Protein AF-A0A256A647-F1 (afdb_monomer_lite)

Secondary structure (DSSP, 8-state):
-GGGS-HHHHHHHHHHHHHHHHHHHHHHHHTTGGG-HHHHHHHHHHHHHHHHHHHHHSS---HHHHHHHHHHHHHHHHHHHHHGGGGHHHHGGGGHHHHHHHHHHHHHHHHHT-

pLDDT: mean 82.97, std 10.57, range [45.19, 94.94]

Radius of gyration: 15.03 Å; chains: 1; bounding box: 39×26×42 Å

Foldseek 3Di:
DLVPDDLVVLLVVLVVLVVVLVVLVVVCVVVVVLLVPVSLLVSLVS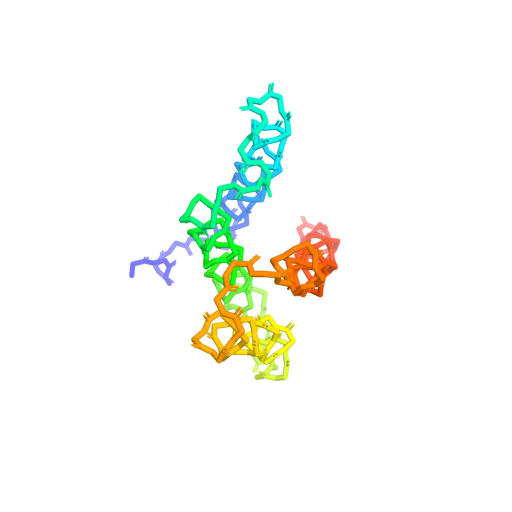LLVSQVSLCVSLVVPPVVLSCLSVVLSVVLVVCCVPVNSPCNVPSSCSSVSSVVSSVVSNVVSVVVVD

Structure (mmCIF, N/CA/C/O backbone):
data_AF-A0A256A647-F1
#
_entry.id   AF-A0A256A647-F1
#
loop_
_atom_site.group_PDB
_atom_site.id
_atom_site.type_symbol
_atom_site.label_atom_id
_atom_site.label_alt_id
_atom_site.label_comp_id
_atom_site.label_asym_id
_atom_site.label_entity_id
_atom_site.label_seq_id
_atom_site.pdbx_PDB_ins_code
_atom_site.Cartn_x
_atom_site.Cartn_y
_atom_site.Cartn_z
_atom_site.occupancy
_atom_site.B_iso_or_equiv
_atom_site.auth_seq_id
_atom_site.auth_comp_id
_atom_site.auth_asym_id
_atom_site.auth_atom_id
_atom_site.pdbx_PDB_model_num
ATOM 1 N N . MET A 1 1 ? 1.764 6.149 20.015 1.00 51.06 1 MET A N 1
ATOM 2 C CA . MET A 1 1 ? 0.888 7.340 19.921 1.00 51.06 1 MET A CA 1
ATOM 3 C C . MET A 1 1 ? -0.559 6.991 19.565 1.00 51.06 1 MET A C 1
ATOM 5 O O . MET A 1 1 ? -1.441 7.422 20.288 1.00 51.06 1 MET A O 1
ATOM 9 N N . ILE A 1 2 ? -0.830 6.158 18.546 1.00 54.78 2 ILE A N 1
ATOM 10 C CA . ILE A 1 2 ? -2.212 5.787 18.156 1.00 54.78 2 ILE A CA 1
ATOM 11 C C . ILE A 1 2 ? -2.975 5.030 19.260 1.00 54.78 2 ILE A C 1
ATOM 13 O O . ILE A 1 2 ? -4.171 5.246 19.423 1.00 54.78 2 ILE A O 1
ATOM 17 N N . ASN A 1 3 ? -2.306 4.208 20.078 1.00 56.16 3 ASN A N 1
ATOM 18 C CA . ASN A 1 3 ? -2.970 3.438 21.144 1.00 56.16 3 ASN A CA 1
ATOM 19 C C . ASN A 1 3 ? -3.660 4.286 22.224 1.00 56.16 3 ASN A C 1
ATOM 21 O O . ASN A 1 3 ? -4.580 3.778 22.856 1.00 56.16 3 ASN A O 1
ATOM 25 N N . LEU A 1 4 ? -3.269 5.555 22.390 1.00 58.84 4 LEU A N 1
ATOM 26 C CA . LEU A 1 4 ? -3.870 6.491 23.350 1.00 58.84 4 LEU A CA 1
ATOM 27 C C . LEU A 1 4 ? -5.137 7.181 22.810 1.00 58.84 4 LEU A C 1
ATOM 29 O O . LEU A 1 4 ? -5.838 7.848 23.563 1.00 58.84 4 LEU A O 1
ATOM 33 N N . LEU A 1 5 ? -5.435 7.041 21.513 1.00 68.88 5 LEU A N 1
ATOM 34 C CA . LEU A 1 5 ? -6.616 7.638 20.889 1.00 68.88 5 LEU A CA 1
ATOM 35 C C . LEU A 1 5 ? -7.864 6.779 21.130 1.00 68.88 5 LEU A C 1
ATOM 37 O O . LEU A 1 5 ? -7.804 5.547 21.117 1.00 68.88 5 LEU A O 1
ATOM 41 N N . ASN A 1 6 ? -9.016 7.438 21.268 1.00 78.94 6 ASN A N 1
ATOM 42 C CA . ASN A 1 6 ? -10.319 6.776 21.303 1.00 78.94 6 ASN A CA 1
ATOM 43 C C . ASN A 1 6 ? -10.561 5.988 19.995 1.00 78.94 6 ASN A C 1
ATOM 45 O O . ASN A 1 6 ? -10.147 6.413 18.913 1.00 78.94 6 ASN A O 1
ATOM 49 N N . ASN A 1 7 ? -11.264 4.856 20.078 1.00 74.19 7 ASN A N 1
ATOM 50 C CA . ASN A 1 7 ? -11.560 3.977 18.945 1.00 74.19 7 ASN A CA 1
ATOM 51 C C . ASN A 1 7 ? -12.283 4.703 17.799 1.00 74.19 7 ASN A C 1
ATOM 53 O O . ASN A 1 7 ? -11.948 4.477 16.638 1.00 74.19 7 ASN A O 1
ATOM 57 N N . LYS A 1 8 ? -13.186 5.650 18.099 1.00 79.50 8 LYS A N 1
ATOM 58 C CA . LYS A 1 8 ? -13.841 6.482 17.068 1.00 79.50 8 LYS A CA 1
ATOM 59 C C . LYS A 1 8 ? -12.830 7.299 16.253 1.00 79.50 8 LYS A C 1
ATOM 61 O O . LYS A 1 8 ? -12.896 7.324 15.028 1.00 79.50 8 LYS A O 1
ATOM 66 N N . THR A 1 9 ? -11.859 7.920 16.918 1.00 81.75 9 THR A N 1
ATOM 67 C CA . THR A 1 9 ? -10.813 8.718 16.262 1.00 81.75 9 THR A CA 1
ATOM 68 C C . THR A 1 9 ? -9.891 7.843 15.414 1.00 81.75 9 THR A C 1
ATOM 70 O O . THR A 1 9 ? -9.560 8.219 14.293 1.00 81.75 9 THR A O 1
ATOM 73 N N . LYS A 1 10 ? -9.528 6.647 15.901 1.00 81.12 10 LYS A N 1
ATOM 74 C CA . LYS A 1 10 ? -8.733 5.666 15.137 1.00 81.12 10 LYS A CA 1
ATOM 75 C C . LYS A 1 10 ? -9.422 5.262 13.829 1.00 81.12 10 LYS A C 1
ATOM 77 O O . LYS A 1 10 ? -8.777 5.222 12.786 1.00 81.12 10 LYS A O 1
ATOM 82 N N . VAL A 1 11 ? -10.732 5.014 13.878 1.00 80.44 11 VAL A N 1
ATOM 83 C CA . VAL A 1 11 ? -11.547 4.679 12.700 1.00 80.44 11 VAL A CA 1
ATOM 84 C C . VAL A 1 11 ? -11.585 5.827 11.689 1.00 80.44 11 VAL A C 1
ATOM 86 O O . VAL A 1 11 ? -11.383 5.593 10.500 1.00 80.44 11 VAL A O 1
ATOM 89 N N . ILE A 1 12 ? -11.782 7.067 12.147 1.00 84.06 12 ILE A N 1
ATOM 90 C CA . ILE A 1 12 ? -11.778 8.249 11.268 1.00 84.06 12 ILE A CA 1
ATOM 91 C C . ILE A 1 12 ? -10.421 8.404 10.573 1.00 84.06 12 ILE A C 1
ATOM 93 O O . ILE A 1 12 ? -10.373 8.595 9.361 1.00 84.06 12 ILE A O 1
ATOM 97 N N . ILE A 1 13 ? -9.319 8.261 11.316 1.00 84.56 13 ILE A N 1
ATOM 98 C CA . ILE A 1 13 ? -7.963 8.328 10.752 1.00 84.56 13 ILE A CA 1
ATOM 99 C C . ILE A 1 13 ? -7.771 7.258 9.671 1.00 84.56 13 ILE A C 1
ATOM 101 O O . ILE A 1 13 ? -7.245 7.564 8.605 1.00 84.56 13 ILE A O 1
ATOM 105 N N . LEU A 1 14 ? -8.227 6.023 9.902 1.00 83.94 14 LEU A N 1
ATOM 106 C CA . LEU A 1 14 ? -8.141 4.963 8.894 1.00 83.94 14 LEU A CA 1
ATOM 107 C C . LEU A 1 14 ? -8.948 5.273 7.637 1.00 83.94 14 LEU A C 1
ATOM 109 O O . LEU A 1 14 ? -8.446 5.067 6.538 1.00 83.94 14 LEU A O 1
ATOM 113 N N . LEU A 1 15 ? -10.173 5.784 7.776 1.00 84.19 15 LEU A N 1
ATOM 114 C CA . LEU A 1 15 ? -10.986 6.175 6.623 1.00 84.19 15 LEU A CA 1
ATOM 115 C C . LEU A 1 15 ? -10.304 7.275 5.805 1.00 84.19 15 LEU A C 1
ATOM 117 O O . LEU A 1 15 ? -10.276 7.183 4.580 1.00 84.19 15 LEU A O 1
ATOM 121 N N . ILE A 1 16 ? -9.698 8.265 6.471 1.00 87.75 16 ILE A N 1
ATOM 122 C CA . ILE A 1 16 ? -8.903 9.308 5.810 1.00 87.75 16 ILE A CA 1
ATOM 123 C C . ILE A 1 16 ? -7.705 8.690 5.079 1.00 87.75 16 ILE A C 1
ATOM 125 O O . ILE A 1 16 ? -7.467 9.018 3.922 1.00 87.75 16 ILE A O 1
ATOM 129 N N . LEU A 1 17 ? -6.975 7.766 5.712 1.00 88.25 17 LEU A N 1
ATOM 130 C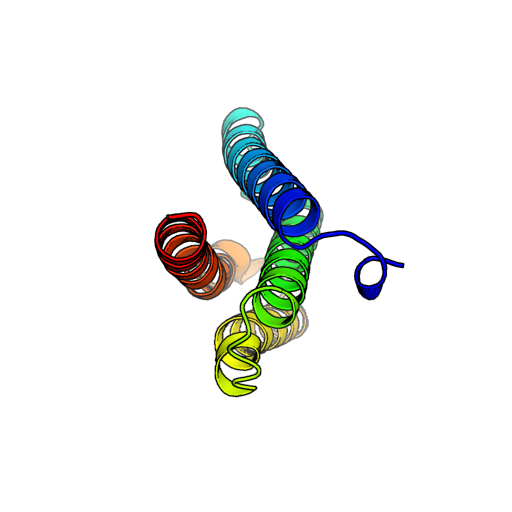 CA . LEU A 1 17 ? -5.839 7.085 5.083 1.00 88.25 17 LEU A CA 1
ATOM 131 C C . LEU A 1 17 ? -6.256 6.275 3.848 1.00 88.25 17 LEU A C 1
ATOM 133 O O . LEU A 1 17 ? -5.575 6.340 2.828 1.00 88.25 17 LEU A O 1
ATOM 137 N N . TYR A 1 18 ? -7.379 5.555 3.904 1.00 87.12 18 TYR A N 1
ATOM 138 C CA . TYR A 1 18 ? -7.907 4.832 2.745 1.00 87.12 18 TYR A CA 1
ATOM 139 C C . TYR A 1 18 ? -8.353 5.775 1.622 1.00 87.12 18 TYR A C 1
ATOM 141 O O . TYR A 1 18 ? -8.063 5.504 0.458 1.00 87.12 18 TYR A O 1
ATOM 149 N N . LEU A 1 19 ? -8.995 6.901 1.955 1.00 86.69 19 LEU A N 1
ATOM 150 C CA . LEU A 1 19 ? -9.347 7.954 0.994 1.00 86.69 19 LEU A CA 1
ATOM 151 C C . LEU A 1 19 ? -8.107 8.536 0.309 1.00 86.69 19 LEU A C 1
ATOM 153 O O . LEU A 1 19 ? -8.079 8.646 -0.914 1.00 86.69 19 LEU A O 1
ATOM 157 N N . LEU A 1 20 ? -7.066 8.858 1.079 1.00 87.81 20 LEU A N 1
ATOM 158 C CA . LEU A 1 20 ? -5.790 9.327 0.539 1.00 87.81 20 LEU A CA 1
ATOM 159 C C . LEU A 1 20 ? -5.124 8.264 -0.341 1.00 87.81 20 LEU A C 1
ATOM 161 O O . LEU A 1 20 ? -4.592 8.597 -1.396 1.00 87.81 20 LEU A O 1
ATOM 165 N N . GLY A 1 21 ? -5.196 6.989 0.049 1.00 84.62 21 GLY A N 1
ATOM 166 C CA . GLY A 1 21 ? -4.727 5.872 -0.769 1.00 84.62 21 GLY A CA 1
ATOM 167 C C . GLY A 1 21 ? -5.453 5.795 -2.114 1.00 84.62 21 GLY A C 1
ATOM 168 O O . GLY A 1 21 ? -4.801 5.706 -3.151 1.00 84.62 21 GLY A O 1
ATOM 169 N N . ALA A 1 22 ? -6.785 5.898 -2.113 1.00 84.56 22 ALA A N 1
ATOM 170 C CA . ALA A 1 22 ? -7.596 5.900 -3.330 1.00 84.56 22 ALA A CA 1
ATOM 171 C C . ALA A 1 22 ? -7.294 7.109 -4.233 1.00 84.56 22 ALA A C 1
ATOM 173 O O . ALA A 1 22 ? -7.125 6.943 -5.439 1.00 84.56 22 ALA A O 1
ATOM 174 N N . LEU A 1 23 ? -7.152 8.308 -3.654 1.00 85.69 23 LEU A N 1
ATOM 175 C CA . LEU A 1 23 ? -6.709 9.498 -4.388 1.00 85.69 23 LEU A CA 1
ATOM 176 C C . LEU A 1 23 ? -5.316 9.299 -4.994 1.00 85.69 23 LEU A C 1
ATOM 178 O O . LEU A 1 23 ? -5.096 9.664 -6.145 1.00 85.69 23 LEU A O 1
ATOM 182 N N . GLY A 1 24 ? -4.397 8.674 -4.254 1.00 84.50 24 GLY A N 1
ATOM 183 C CA . GLY A 1 24 ? -3.066 8.322 -4.740 1.00 84.50 24 GLY A CA 1
ATOM 184 C C . GLY A 1 24 ? -3.108 7.439 -5.989 1.00 84.50 24 GLY A C 1
ATOM 185 O O . GLY A 1 24 ? -2.401 7.730 -6.949 1.00 84.50 24 GLY A O 1
ATOM 186 N N . ILE A 1 25 ? -3.982 6.424 -6.018 1.00 83.38 25 ILE A N 1
ATOM 187 C CA . ILE A 1 25 ? -4.194 5.582 -7.209 1.00 83.38 25 ILE A CA 1
ATOM 188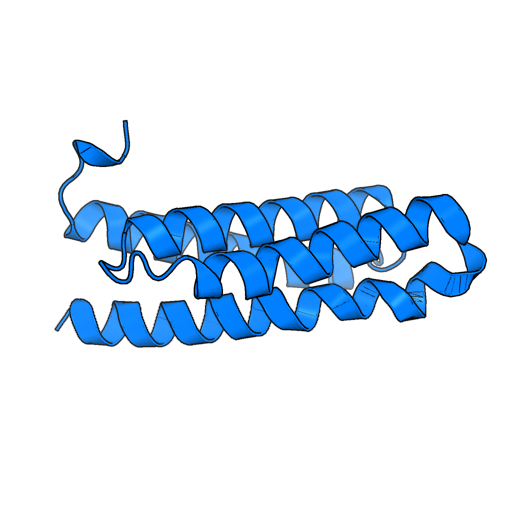 C C . ILE A 1 25 ? -4.638 6.443 -8.388 1.00 83.38 25 ILE A C 1
ATOM 190 O O . ILE A 1 25 ? -4.020 6.390 -9.448 1.00 83.38 25 ILE A O 1
ATOM 194 N N . SER A 1 26 ? -5.676 7.261 -8.203 1.00 81.56 26 SER A N 1
ATOM 195 C CA . SER A 1 26 ? -6.201 8.117 -9.270 1.00 81.56 26 SER A CA 1
ATOM 196 C C . SER A 1 26 ? -5.132 9.058 -9.827 1.00 81.56 26 SER A C 1
ATOM 198 O O . SER A 1 26 ? -5.010 9.187 -11.039 1.00 81.56 26 SER A O 1
ATOM 200 N N . LEU A 1 27 ? -4.314 9.671 -8.964 1.00 85.75 27 LEU A N 1
ATOM 201 C CA . LEU A 1 27 ? -3.224 10.555 -9.385 1.00 85.75 27 LEU A CA 1
ATOM 202 C C . LEU A 1 27 ? -2.142 9.803 -10.173 1.00 85.75 27 LEU A C 1
ATOM 204 O O . LEU A 1 27 ? -1.661 10.324 -11.175 1.00 85.75 27 LEU A O 1
ATOM 208 N N . ILE A 1 28 ? -1.785 8.579 -9.767 1.00 86.12 28 ILE A N 1
ATOM 209 C CA . ILE A 1 28 ? -0.805 7.756 -10.495 1.00 86.12 28 ILE A CA 1
ATOM 210 C C . ILE A 1 28 ? -1.253 7.519 -11.941 1.00 86.12 28 ILE A C 1
ATOM 212 O O . ILE A 1 28 ? -0.424 7.610 -12.844 1.00 86.12 28 ILE A O 1
ATOM 216 N N . TYR A 1 29 ? -2.544 7.256 -12.161 1.00 84.31 29 TYR A N 1
ATOM 217 C CA . TYR A 1 29 ? -3.092 7.064 -13.505 1.00 84.31 29 TYR A CA 1
ATOM 218 C C . TYR A 1 29 ? -3.264 8.380 -14.276 1.00 84.31 29 TYR A C 1
ATOM 220 O O . TYR A 1 29 ? -2.965 8.419 -15.460 1.00 84.31 29 TYR A O 1
ATOM 228 N N . ILE A 1 30 ? -3.703 9.466 -13.628 1.00 87.12 30 ILE A N 1
ATOM 229 C CA . ILE A 1 30 ? -3.906 10.770 -14.294 1.00 87.12 30 ILE A CA 1
ATOM 230 C C . ILE A 1 30 ? -2.589 11.351 -14.830 1.00 87.12 30 ILE A C 1
ATOM 232 O O . ILE A 1 30 ? -2.584 11.990 -15.877 1.00 87.12 30 ILE A O 1
ATOM 236 N N . PHE A 1 31 ? -1.482 11.150 -14.113 1.00 89.06 31 PHE A N 1
ATOM 237 C CA . PHE A 1 31 ? -0.169 11.691 -14.476 1.00 89.06 31 PHE A CA 1
ATOM 238 C C . PHE A 1 31 ? 0.745 10.680 -15.194 1.00 89.06 31 PHE A C 1
ATOM 240 O O . PHE A 1 31 ? 1.946 10.925 -15.289 1.00 89.06 31 PHE A O 1
ATOM 247 N N . ASP A 1 32 ? 0.218 9.539 -15.658 1.00 83.06 32 ASP A N 1
ATOM 248 C CA . ASP A 1 32 ? 0.986 8.465 -16.319 1.00 83.06 32 ASP A CA 1
ATOM 249 C C . ASP A 1 32 ? 2.199 7.950 -15.509 1.00 83.06 32 ASP A C 1
ATOM 251 O O . ASP A 1 32 ? 3.157 7.375 -16.035 1.00 83.06 32 ASP A O 1
ATOM 255 N N . PHE A 1 33 ? 2.157 8.078 -14.180 1.00 84.88 33 PHE A N 1
ATOM 256 C CA . PHE A 1 33 ? 3.198 7.547 -13.295 1.00 84.88 33 PHE A CA 1
ATOM 257 C C . PHE A 1 33 ? 3.074 6.040 -13.058 1.00 84.88 33 PHE A C 1
ATOM 259 O O . PHE A 1 33 ? 3.875 5.465 -12.319 1.00 84.88 33 PHE A O 1
ATOM 266 N N . GLU A 1 34 ? 2.113 5.370 -13.693 1.00 77.62 34 GLU A N 1
ATOM 267 C CA . GLU A 1 34 ? 1.865 3.936 -13.531 1.00 77.62 34 GLU A CA 1
ATOM 268 C C . GLU A 1 34 ? 3.043 3.035 -13.926 1.00 77.62 34 GLU A C 1
ATOM 270 O O . GLU A 1 34 ? 3.101 1.887 -13.486 1.00 77.62 34 GLU A O 1
ATOM 275 N N . ASN A 1 35 ? 3.983 3.551 -14.726 1.00 83.44 35 ASN A N 1
ATOM 276 C CA . ASN A 1 35 ? 5.203 2.854 -15.141 1.00 83.44 35 ASN A CA 1
ATOM 277 C C . ASN A 1 35 ? 6.460 3.372 -14.416 1.00 83.44 35 ASN A C 1
ATOM 279 O O . ASN A 1 35 ? 7.558 2.851 -14.611 1.00 83.44 35 ASN A O 1
ATOM 283 N N . ASN A 1 36 ? 6.311 4.359 -13.525 1.00 88.62 36 ASN A N 1
ATOM 284 C CA . ASN A 1 36 ? 7.398 4.838 -12.685 1.00 88.62 36 ASN A CA 1
ATOM 285 C C . ASN A 1 36 ? 7.584 3.908 -11.477 1.00 88.62 36 ASN A C 1
ATOM 287 O O . ASN A 1 36 ? 6.823 3.932 -10.507 1.00 88.62 36 ASN A O 1
ATOM 291 N N . ILE A 1 37 ? 8.650 3.113 -11.525 1.00 88.12 37 ILE A N 1
ATOM 292 C CA . ILE A 1 37 ? 8.982 2.101 -10.515 1.00 88.12 37 ILE A CA 1
ATOM 293 C C . ILE A 1 37 ? 9.098 2.696 -9.112 1.00 88.12 37 ILE A C 1
ATOM 295 O O . ILE A 1 37 ? 8.649 2.077 -8.148 1.00 88.12 37 ILE A O 1
ATOM 299 N N . ILE A 1 38 ? 9.695 3.881 -8.977 1.00 89.56 38 ILE A N 1
ATOM 300 C CA . ILE A 1 38 ? 9.915 4.513 -7.672 1.00 89.56 38 ILE A CA 1
ATOM 301 C C . ILE A 1 38 ? 8.567 4.902 -7.067 1.00 89.56 38 ILE A C 1
ATOM 303 O O . ILE A 1 38 ? 8.258 4.501 -5.945 1.00 89.56 38 ILE A O 1
ATOM 307 N N . VAL A 1 39 ? 7.743 5.617 -7.838 1.00 89.31 39 VAL A N 1
ATOM 308 C CA . VAL A 1 39 ? 6.407 6.059 -7.411 1.00 89.31 39 VAL A CA 1
ATOM 309 C C . VAL A 1 39 ? 5.544 4.858 -7.030 1.00 89.31 39 VAL A C 1
ATOM 311 O O . VAL A 1 39 ? 4.956 4.838 -5.950 1.00 89.31 39 VAL A O 1
ATOM 314 N N . TYR A 1 40 ? 5.530 3.817 -7.863 1.00 88.81 40 TYR A N 1
ATOM 315 C CA . TYR A 1 40 ? 4.743 2.616 -7.603 1.00 88.81 40 TYR A CA 1
ATOM 316 C C . TYR A 1 40 ? 5.232 1.832 -6.382 1.00 88.81 40 TYR A C 1
ATOM 318 O O . TYR A 1 40 ? 4.423 1.347 -5.595 1.00 88.81 40 TYR A O 1
ATOM 326 N N . SER A 1 41 ? 6.551 1.727 -6.184 1.00 90.75 41 SER A N 1
ATOM 327 C CA . SER A 1 41 ? 7.135 1.049 -5.017 1.00 90.75 41 SER A CA 1
ATOM 328 C C . SER A 1 41 ? 6.771 1.763 -3.718 1.00 90.75 41 SER A C 1
ATOM 330 O O . SER A 1 41 ? 6.395 1.113 -2.742 1.00 90.75 41 SER A O 1
ATOM 332 N N . ILE A 1 42 ? 6.848 3.099 -3.717 1.00 92.00 42 ILE A N 1
ATOM 333 C CA . ILE A 1 42 ? 6.432 3.932 -2.584 1.00 92.00 42 ILE A CA 1
ATOM 334 C C . ILE A 1 42 ? 4.938 3.742 -2.329 1.00 92.00 42 ILE A C 1
ATOM 336 O O . ILE A 1 42 ? 4.534 3.511 -1.190 1.00 92.00 42 ILE A O 1
ATOM 340 N N . PHE A 1 43 ? 4.121 3.774 -3.382 1.00 90.94 43 PHE A N 1
ATOM 341 C CA . PHE A 1 43 ? 2.683 3.571 -3.269 1.00 90.94 43 PHE A CA 1
ATOM 342 C C . PHE A 1 43 ? 2.340 2.192 -2.682 1.00 90.94 43 PHE A C 1
ATOM 344 O O . PHE A 1 43 ? 1.586 2.106 -1.714 1.00 90.94 43 PHE A O 1
ATOM 351 N N . PHE A 1 44 ? 2.957 1.119 -3.183 1.00 92.69 44 PHE A N 1
ATOM 352 C CA . PHE A 1 44 ? 2.797 -0.230 -2.638 1.00 92.69 44 PHE A CA 1
ATOM 353 C C . PHE A 1 44 ? 3.165 -0.260 -1.148 1.00 92.69 44 PHE A C 1
ATOM 355 O O . PHE A 1 44 ? 2.366 -0.710 -0.324 1.00 92.69 44 PHE A O 1
ATOM 362 N N . ALA A 1 45 ? 4.321 0.291 -0.770 1.00 93.12 45 ALA A N 1
ATOM 363 C CA . ALA A 1 45 ? 4.740 0.354 0.627 1.00 93.12 45 ALA A CA 1
ATOM 364 C C . ALA A 1 45 ? 3.717 1.089 1.515 1.00 93.12 45 ALA A C 1
ATOM 366 O O . ALA A 1 45 ? 3.381 0.595 2.593 1.00 93.12 45 ALA A O 1
ATOM 367 N N . ILE A 1 46 ? 3.167 2.218 1.050 1.00 92.62 46 ILE A N 1
ATOM 368 C CA . ILE A 1 46 ? 2.118 2.968 1.759 1.00 92.62 46 ILE A CA 1
ATOM 369 C C . ILE A 1 46 ? 0.884 2.091 1.992 1.00 92.62 46 ILE A C 1
ATOM 371 O O . ILE A 1 46 ? 0.400 2.020 3.123 1.00 92.62 46 ILE A O 1
ATOM 375 N N . VAL A 1 47 ? 0.402 1.374 0.970 1.00 92.31 47 VAL A N 1
ATOM 376 C CA . VAL A 1 47 ? -0.756 0.472 1.109 1.00 92.31 47 VAL A CA 1
ATOM 377 C C . VAL A 1 47 ? -0.483 -0.612 2.160 1.00 92.31 47 VAL A C 1
ATOM 379 O O . VAL A 1 47 ? -1.336 -0.872 3.012 1.00 92.31 47 VAL A O 1
ATOM 382 N N . VAL A 1 48 ? 0.718 -1.206 2.171 1.00 92.94 48 VAL A N 1
ATOM 383 C CA . VAL A 1 48 ? 1.091 -2.202 3.193 1.00 92.94 48 VAL A CA 1
ATOM 384 C C . VAL A 1 48 ? 1.080 -1.611 4.600 1.00 92.94 48 VAL A C 1
ATOM 386 O O . VAL A 1 48 ? 0.569 -2.239 5.530 1.00 92.94 48 VAL A O 1
ATOM 389 N N . VAL A 1 49 ? 1.607 -0.397 4.769 1.00 91.31 49 VAL A N 1
ATOM 390 C CA . VAL A 1 49 ? 1.613 0.298 6.062 1.00 91.31 49 VAL A CA 1
ATOM 391 C C . VAL A 1 49 ? 0.189 0.596 6.534 1.00 91.31 49 VAL A C 1
ATOM 393 O O . VAL A 1 49 ? -0.127 0.318 7.691 1.00 91.31 49 VAL A O 1
ATOM 396 N N . ILE A 1 50 ? -0.693 1.084 5.654 1.00 90.06 50 ILE A N 1
ATOM 397 C CA . ILE A 1 50 ? -2.104 1.342 5.985 1.00 90.06 50 ILE A CA 1
ATOM 398 C C . ILE A 1 50 ? -2.796 0.050 6.432 1.00 90.06 50 ILE A C 1
ATOM 400 O O . ILE A 1 50 ? -3.450 0.035 7.474 1.00 90.06 50 ILE A O 1
ATOM 404 N N . ASN A 1 51 ? -2.607 -1.055 5.706 1.00 89.50 51 ASN A N 1
ATOM 405 C CA . ASN A 1 51 ? -3.198 -2.347 6.063 1.00 89.50 51 ASN A CA 1
ATOM 406 C C . ASN A 1 51 ? -2.695 -2.886 7.405 1.00 89.50 51 ASN A C 1
ATOM 408 O O . ASN A 1 51 ? -3.472 -3.471 8.168 1.00 89.50 51 ASN A O 1
ATOM 412 N N . LYS A 1 52 ? -1.409 -2.676 7.715 1.00 88.50 52 LYS A N 1
ATOM 413 C CA . LYS A 1 52 ? -0.834 -3.020 9.018 1.00 88.50 52 LYS A CA 1
ATOM 414 C C . LYS A 1 52 ? -1.488 -2.205 10.135 1.00 88.50 52 LYS A C 1
ATOM 416 O O . LYS A 1 52 ? -1.977 -2.795 11.093 1.00 88.50 52 LYS A O 1
ATOM 421 N N . LEU A 1 53 ? -1.549 -0.879 9.988 1.00 86.56 53 LEU A N 1
ATOM 422 C CA . LEU A 1 53 ? -2.188 0.012 10.965 1.00 86.56 53 LEU A CA 1
ATOM 423 C C . LEU A 1 53 ? -3.668 -0.340 11.163 1.00 86.56 53 LEU A C 1
ATOM 425 O O . LEU A 1 53 ? -4.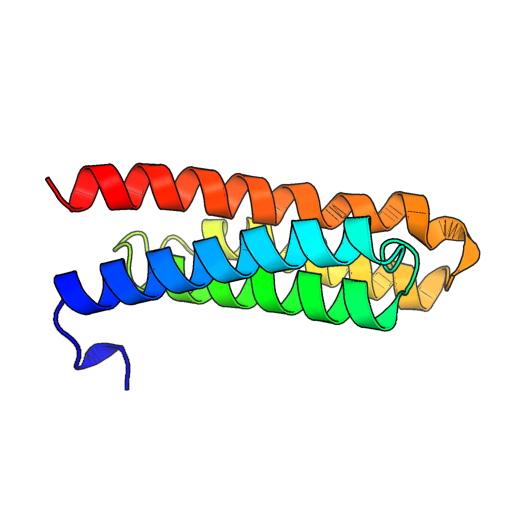156 -0.392 12.288 1.00 86.56 53 LEU A O 1
ATOM 429 N N . SER A 1 54 ? -4.371 -0.647 10.074 1.00 84.88 54 SER A N 1
ATOM 430 C CA . SER A 1 54 ? -5.769 -1.074 10.103 1.00 84.88 54 SER A CA 1
ATOM 431 C C . SER A 1 54 ? -5.963 -2.379 10.875 1.00 84.88 54 SER A C 1
ATOM 433 O O . SER A 1 54 ? -6.862 -2.478 11.709 1.00 84.88 54 SER A O 1
ATOM 435 N N . SER A 1 55 ? -5.073 -3.358 10.681 1.00 85.19 55 SER A N 1
ATOM 436 C CA . SER A 1 55 ? -5.102 -4.628 11.416 1.00 85.19 55 SER A CA 1
ATOM 437 C C . SER A 1 55 ? -4.814 -4.485 12.913 1.00 85.19 55 SER A C 1
ATOM 439 O O . SER A 1 55 ? -5.186 -5.371 13.676 1.00 85.19 55 SER A O 1
ATOM 441 N N . GLU A 1 56 ? -4.122 -3.430 13.342 1.00 81.25 56 GLU A N 1
ATOM 442 C CA . GLU A 1 56 ? -3.893 -3.155 14.766 1.00 81.25 56 GLU A CA 1
ATOM 443 C C . GLU A 1 56 ? -5.122 -2.516 15.429 1.00 81.25 56 GLU A C 1
ATOM 445 O O . GLU A 1 56 ? -5.343 -2.695 16.627 1.00 81.25 56 GLU A O 1
ATOM 450 N N . ILE A 1 57 ? -5.926 -1.781 14.654 1.00 78.44 57 ILE A N 1
ATOM 451 C CA . ILE A 1 57 ? -7.110 -1.051 15.130 1.00 78.44 57 ILE A CA 1
ATOM 452 C C . ILE A 1 57 ? -8.357 -1.937 15.110 1.00 78.44 57 ILE A C 1
ATOM 454 O O . ILE A 1 57 ? -9.137 -1.928 16.060 1.00 78.44 57 ILE A O 1
ATOM 458 N N . ILE A 1 58 ? -8.556 -2.704 14.038 1.00 76.06 58 ILE A N 1
ATOM 459 C CA . ILE A 1 58 ? -9.574 -3.749 13.995 1.00 76.06 58 ILE A CA 1
ATOM 460 C C . ILE A 1 58 ? -9.024 -4.874 14.869 1.00 76.06 58 ILE A C 1
ATOM 462 O O . ILE A 1 58 ? -8.035 -5.480 14.482 1.00 76.06 58 ILE A O 1
ATOM 466 N N . GLU A 1 59 ? -9.649 -5.199 16.003 1.00 63.03 59 GLU A N 1
ATOM 467 C CA . GLU A 1 59 ? -9.199 -6.212 16.990 1.00 63.03 59 GLU A CA 1
ATOM 468 C C . GLU A 1 59 ? -8.960 -7.643 16.437 1.00 63.03 59 GLU A C 1
ATOM 470 O O . GLU A 1 59 ? -8.676 -8.580 17.179 1.00 63.03 59 GLU A O 1
ATOM 475 N N . ASN A 1 60 ? -8.993 -7.842 15.120 1.00 59.62 60 ASN A N 1
ATOM 476 C CA . ASN A 1 60 ? -8.369 -8.969 14.448 1.00 59.62 60 ASN A CA 1
ATOM 477 C C . ASN A 1 60 ? -6.837 -8.819 14.444 1.00 59.62 60 ASN A C 1
ATOM 479 O O . ASN A 1 60 ? -6.235 -8.542 13.407 1.00 59.62 60 ASN A O 1
ATOM 483 N N . LYS A 1 61 ? -6.182 -9.150 15.567 1.00 61.56 61 LYS A N 1
ATOM 484 C CA . LYS A 1 61 ? -4.720 -9.401 15.643 1.00 61.56 61 LYS A CA 1
ATOM 485 C C . LYS A 1 61 ? -4.275 -10.641 14.844 1.00 61.56 61 LYS A C 1
ATOM 487 O O . LYS A 1 61 ? -3.290 -11.301 15.182 1.00 61.56 61 LYS A O 1
ATOM 492 N N . ASN A 1 62 ? -5.027 -11.026 13.820 1.00 66.69 62 ASN A N 1
ATOM 493 C CA . ASN A 1 62 ? -4.770 -12.234 13.073 1.00 66.69 62 ASN A CA 1
ATOM 494 C C . ASN A 1 62 ? -3.575 -11.977 12.151 1.00 66.69 62 ASN A C 1
ATOM 496 O O . ASN A 1 62 ? -3.709 -11.359 11.098 1.00 66.69 62 ASN A O 1
ATOM 500 N N . LYS A 1 63 ? -2.389 -12.432 12.574 1.00 69.06 63 LYS A N 1
ATOM 501 C CA . LYS A 1 63 ? -1.097 -12.212 11.894 1.00 69.06 63 LYS A CA 1
ATOM 502 C C . LYS A 1 63 ? -1.143 -12.561 10.401 1.00 69.06 63 LYS A C 1
ATOM 504 O O . LYS A 1 63 ? -0.395 -11.994 9.612 1.00 69.06 63 LYS A O 1
ATOM 509 N N . HIS A 1 64 ? -2.040 -13.467 10.016 1.00 74.81 64 HIS A N 1
ATOM 510 C CA . HIS A 1 64 ? -2.243 -13.904 8.639 1.00 74.81 64 HIS A CA 1
ATOM 511 C C . HIS A 1 64 ? -2.741 -12.766 7.734 1.00 74.81 64 HIS A C 1
ATOM 513 O O . HIS A 1 64 ? -2.343 -12.704 6.578 1.00 74.81 64 HIS A O 1
ATOM 519 N N . PHE A 1 65 ? -3.520 -11.810 8.258 1.00 77.94 65 PHE A N 1
ATOM 520 C CA . PHE A 1 65 ? -3.988 -10.649 7.491 1.00 77.94 65 PHE A CA 1
ATOM 521 C C . PHE A 1 65 ? -2.831 -9.771 7.012 1.00 77.94 65 PHE A C 1
ATOM 523 O O . PHE A 1 65 ? -2.787 -9.386 5.849 1.00 77.94 65 PHE A O 1
ATOM 530 N N . ILE A 1 66 ? -1.855 -9.499 7.879 1.00 84.12 66 ILE A N 1
ATOM 531 C CA . ILE A 1 66 ? -0.686 -8.692 7.509 1.00 84.12 66 ILE A CA 1
ATOM 532 C C . ILE A 1 66 ? 0.161 -9.425 6.460 1.00 84.12 66 ILE A C 1
ATOM 534 O O . ILE A 1 66 ? 0.680 -8.786 5.547 1.00 84.12 66 ILE A O 1
ATOM 538 N N . LEU A 1 67 ? 0.254 -10.759 6.533 1.00 87.06 67 LEU A N 1
ATOM 539 C CA . LEU A 1 67 ? 0.983 -11.562 5.543 1.00 87.06 67 LEU A CA 1
ATOM 540 C C . LEU A 1 67 ? 0.393 -11.432 4.132 1.00 87.06 67 LEU A C 1
ATOM 542 O O . LEU A 1 67 ? 1.163 -11.323 3.181 1.00 87.06 67 LEU A O 1
ATOM 546 N N . PHE A 1 68 ? -0.935 -11.331 3.994 1.00 87.19 68 PHE A N 1
ATOM 547 C CA . PHE A 1 68 ? -1.596 -11.065 2.705 1.00 87.19 68 PHE A CA 1
ATOM 548 C C . PHE A 1 68 ? -1.227 -9.711 2.086 1.00 87.19 68 PHE A C 1
ATOM 550 O O . PHE A 1 68 ? -1.412 -9.518 0.889 1.00 87.19 68 PHE A O 1
ATOM 557 N N . SER A 1 69 ? -0.685 -8.785 2.877 1.00 90.81 69 SER A N 1
ATOM 558 C CA . SER A 1 69 ? -0.178 -7.504 2.391 1.00 90.81 69 SER A CA 1
ATOM 559 C C . SER A 1 69 ? 1.342 -7.503 2.214 1.00 90.81 69 SER A C 1
ATOM 561 O O . SER A 1 69 ? 1.855 -6.925 1.259 1.00 90.81 69 SER A O 1
ATOM 563 N N . LEU A 1 70 ? 2.066 -8.147 3.132 1.00 92.44 70 LEU A N 1
ATOM 564 C CA . LEU A 1 70 ? 3.525 -8.126 3.194 1.00 92.44 70 LEU A CA 1
ATOM 565 C C . LEU A 1 70 ? 4.171 -9.076 2.176 1.00 92.44 70 LEU A C 1
ATOM 567 O O . LEU A 1 70 ? 5.138 -8.698 1.523 1.00 92.44 70 LEU A O 1
ATOM 571 N N . ILE A 1 71 ? 3.645 -10.297 2.018 1.00 94.44 71 ILE A N 1
ATOM 572 C CA . ILE A 1 71 ? 4.214 -11.300 1.102 1.00 94.44 71 ILE A CA 1
ATOM 573 C C . ILE A 1 71 ? 4.180 -10.809 -0.354 1.00 94.44 71 ILE A C 1
ATOM 575 O O . ILE A 1 71 ? 5.223 -10.882 -1.009 1.00 94.44 71 ILE A O 1
ATOM 579 N N . PRO A 1 72 ? 3.065 -10.252 -0.874 1.00 94.94 72 PRO A N 1
ATOM 580 C CA . PRO A 1 72 ? 3.052 -9.689 -2.223 1.00 94.94 72 PRO A CA 1
ATOM 581 C C . PRO A 1 72 ? 4.072 -8.562 -2.406 1.00 94.94 72 PRO A C 1
ATOM 583 O O . PRO A 1 72 ? 4.713 -8.490 -3.449 1.00 94.94 72 PRO A O 1
ATOM 586 N N . PHE A 1 73 ? 4.279 -7.725 -1.385 1.00 94.62 73 PHE A N 1
ATOM 587 C CA . PHE A 1 73 ? 5.267 -6.646 -1.433 1.00 94.62 73 PHE A CA 1
ATOM 588 C C . PHE A 1 73 ? 6.710 -7.163 -1.446 1.00 94.62 73 PHE A C 1
ATOM 590 O O . PHE A 1 73 ? 7.522 -6.715 -2.251 1.00 94.62 73 PHE A O 1
ATOM 597 N N . LEU A 1 74 ? 7.036 -8.146 -0.604 1.00 94.69 74 LEU A N 1
ATOM 598 C CA . LEU A 1 74 ? 8.362 -8.770 -0.606 1.00 94.69 74 LEU A CA 1
ATOM 599 C C . LEU A 1 74 ? 8.641 -9.492 -1.928 1.00 94.69 74 LEU A C 1
ATOM 601 O O . LEU A 1 74 ? 9.739 -9.385 -2.467 1.00 94.69 74 LEU A O 1
ATOM 605 N N . THR A 1 75 ? 7.634 -10.174 -2.476 1.00 94.19 75 THR A N 1
ATOM 606 C CA . THR A 1 75 ? 7.720 -10.831 -3.788 1.00 94.19 75 THR A CA 1
ATOM 607 C C . THR A 1 75 ? 7.948 -9.803 -4.898 1.00 94.19 75 THR A C 1
ATOM 609 O O . THR A 1 75 ? 8.805 -9.999 -5.757 1.00 94.19 75 THR A O 1
ATOM 612 N N . TYR A 1 76 ? 7.241 -8.671 -4.842 1.00 94.00 76 TYR A N 1
ATOM 613 C CA . TYR A 1 76 ? 7.437 -7.534 -5.739 1.00 94.00 76 TYR A CA 1
ATOM 614 C C . TYR A 1 76 ? 8.876 -6.996 -5.676 1.00 94.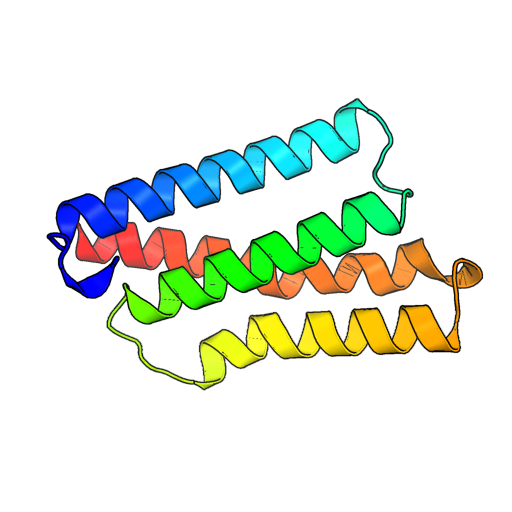00 76 TYR A C 1
ATOM 616 O O . TYR A 1 76 ? 9.508 -6.838 -6.718 1.00 94.00 76 TYR A O 1
ATOM 624 N N . LEU A 1 77 ? 9.423 -6.773 -4.475 1.00 92.38 77 LEU A N 1
ATOM 625 C CA . LEU A 1 77 ? 10.801 -6.296 -4.306 1.00 92.38 77 LEU A CA 1
ATOM 626 C C . LEU A 1 77 ? 11.830 -7.306 -4.830 1.00 92.38 77 LEU A C 1
ATOM 628 O O . LEU A 1 77 ? 12.782 -6.913 -5.501 1.00 92.38 77 LEU A O 1
ATOM 632 N N . LEU A 1 78 ? 11.623 -8.600 -4.573 1.00 93.62 78 LEU A N 1
ATOM 633 C CA . LEU A 1 78 ? 12.461 -9.673 -5.117 1.00 93.62 78 LEU A CA 1
ATOM 634 C C . LEU A 1 78 ? 12.482 -9.648 -6.647 1.00 93.62 78 LEU A C 1
ATOM 636 O O . LEU A 1 78 ? 13.552 -9.693 -7.250 1.00 93.62 78 LEU A O 1
ATOM 640 N N . PHE A 1 79 ? 11.316 -9.526 -7.280 1.00 92.25 79 PHE A N 1
ATOM 641 C CA . PHE A 1 79 ? 11.229 -9.437 -8.735 1.00 92.25 79 PHE A CA 1
ATOM 642 C C . PHE A 1 79 ? 11.867 -8.168 -9.288 1.00 92.25 79 PHE A C 1
ATOM 644 O O . PHE A 1 79 ? 12.543 -8.240 -10.309 1.00 92.25 79 PHE A O 1
ATOM 651 N N . LEU A 1 80 ? 11.737 -7.041 -8.592 1.00 89.81 80 LEU A N 1
ATOM 652 C CA . LEU A 1 80 ? 12.389 -5.792 -8.972 1.00 89.81 80 LEU A CA 1
ATOM 653 C C . LEU A 1 80 ? 13.924 -5.924 -8.946 1.00 89.81 80 LEU A C 1
ATOM 655 O O . LEU A 1 80 ? 14.595 -5.407 -9.835 1.00 89.81 80 LEU A O 1
ATOM 659 N N . ILE A 1 81 ? 14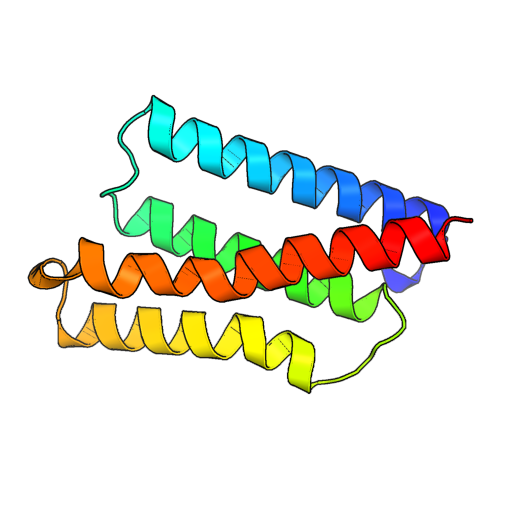.482 -6.667 -7.984 1.00 89.69 81 ILE A N 1
ATOM 660 C CA . ILE A 1 81 ? 15.929 -6.930 -7.895 1.00 89.69 81 ILE A CA 1
ATOM 661 C C . ILE A 1 81 ? 16.403 -7.884 -9.004 1.00 89.69 81 ILE A C 1
ATOM 663 O O . ILE A 1 81 ? 17.425 -7.622 -9.636 1.00 89.69 81 ILE A O 1
ATOM 667 N N . ILE A 1 82 ? 15.675 -8.981 -9.245 1.00 91.00 82 ILE A N 1
ATOM 668 C CA . ILE A 1 82 ? 16.076 -10.039 -10.192 1.00 91.00 82 ILE A CA 1
ATOM 669 C C . ILE A 1 82 ? 15.873 -9.594 -11.643 1.00 91.00 82 ILE A C 1
ATOM 671 O O . ILE A 1 82 ? 16.773 -9.724 -12.469 1.00 91.00 82 ILE A O 1
ATOM 675 N N . TYR A 1 83 ? 14.681 -9.087 -11.951 1.00 87.69 83 TYR A N 1
ATOM 676 C CA . TYR A 1 83 ? 14.219 -8.845 -13.317 1.00 87.69 83 TYR A CA 1
ATOM 677 C C . TYR A 1 83 ? 14.304 -7.379 -13.744 1.00 87.69 83 TYR A C 1
ATOM 679 O O . TYR A 1 83 ? 14.079 -7.083 -14.916 1.00 87.69 83 TYR A O 1
ATOM 687 N N . LYS A 1 84 ? 14.632 -6.462 -12.820 1.00 78.56 84 LYS A N 1
ATOM 688 C CA . LYS A 1 84 ? 14.703 -5.016 -13.084 1.00 78.56 84 LYS A CA 1
ATOM 689 C C . LYS A 1 84 ? 13.440 -4.537 -13.815 1.00 78.56 84 LYS A C 1
ATOM 691 O O . LYS A 1 84 ? 12.355 -5.024 -13.536 1.00 78.56 84 LYS A O 1
ATOM 696 N N . GLN A 1 85 ? 13.552 -3.566 -14.721 1.00 79.19 85 GLN A N 1
ATOM 697 C CA . GLN A 1 85 ? 12.395 -2.902 -15.330 1.00 79.19 85 GLN A CA 1
ATOM 698 C C . GLN A 1 85 ? 11.656 -3.761 -16.370 1.00 79.19 85 GLN A C 1
ATOM 700 O O . GLN A 1 85 ? 10.482 -3.508 -16.635 1.00 79.19 85 GLN A O 1
ATOM 705 N N . ASP A 1 86 ? 12.308 -4.789 -16.922 1.00 78.75 86 ASP A N 1
ATOM 706 C CA . ASP A 1 86 ? 11.865 -5.503 -18.132 1.00 78.75 86 ASP A CA 1
ATOM 707 C C . ASP A 1 86 ? 10.481 -6.154 -17.989 1.00 78.75 86 ASP A C 1
ATOM 709 O O . ASP A 1 86 ? 9.741 -6.308 -18.960 1.00 78.75 86 ASP A O 1
ATOM 713 N N . TYR A 1 87 ? 10.101 -6.508 -16.760 1.00 80.81 87 TYR A N 1
ATOM 714 C CA . TYR A 1 87 ? 8.830 -7.167 -16.460 1.00 80.81 87 TYR A CA 1
ATOM 715 C C . TYR A 1 87 ? 7.959 -6.381 -15.478 1.00 80.81 87 TYR A C 1
ATOM 717 O O . TYR A 1 87 ? 7.029 -6.951 -14.899 1.00 80.81 87 TYR A O 1
ATOM 725 N N . PHE A 1 88 ? 8.218 -5.078 -15.311 1.00 83.69 88 PHE A N 1
ATOM 726 C CA . PHE A 1 88 ? 7.539 -4.226 -14.330 1.00 83.69 88 PHE A CA 1
ATOM 727 C C . PHE A 1 88 ? 6.012 -4.311 -14.403 1.00 83.69 88 PHE A C 1
ATOM 729 O O . PHE A 1 88 ? 5.343 -4.495 -13.387 1.00 83.69 88 PHE A O 1
ATOM 736 N N . VAL A 1 89 ? 5.462 -4.310 -15.618 1.00 81.62 89 VAL A N 1
ATOM 737 C CA . VAL A 1 89 ? 4.017 -4.427 -15.871 1.00 81.62 89 VAL A CA 1
ATOM 738 C C . VAL A 1 89 ? 3.412 -5.718 -15.301 1.00 81.62 89 VAL A C 1
ATOM 740 O O . VAL A 1 89 ? 2.243 -5.735 -14.926 1.00 81.62 89 VAL A O 1
ATOM 743 N N . ARG A 1 90 ? 4.184 -6.807 -15.202 1.00 84.56 90 ARG A N 1
ATOM 744 C CA . ARG A 1 90 ? 3.683 -8.093 -14.696 1.00 84.56 90 ARG A CA 1
ATOM 745 C C . ARG A 1 90 ? 3.647 -8.115 -13.179 1.00 84.56 90 ARG A C 1
ATOM 747 O O . ARG A 1 90 ? 2.633 -8.479 -12.590 1.00 84.56 90 ARG A O 1
ATOM 754 N N . TYR A 1 91 ? 4.739 -7.714 -12.537 1.00 86.12 91 TYR A N 1
ATOM 755 C CA . TYR A 1 91 ? 4.822 -7.788 -11.084 1.00 86.12 91 TYR A CA 1
ATOM 756 C C . TYR A 1 91 ? 4.202 -6.575 -10.373 1.00 86.12 91 TYR A C 1
ATOM 758 O O . TYR A 1 91 ? 3.898 -6.684 -9.185 1.00 86.12 91 TYR A O 1
ATOM 766 N N . LYS A 1 92 ? 3.890 -5.469 -11.075 1.00 86.69 92 LYS A N 1
ATOM 767 C CA . LYS A 1 92 ? 3.087 -4.365 -10.509 1.00 86.69 92 LYS A CA 1
ATOM 768 C C . LYS A 1 92 ? 1.711 -4.847 -10.023 1.00 86.69 92 LYS A C 1
ATOM 770 O O . LYS A 1 92 ? 1.227 -4.386 -8.990 1.00 86.69 92 LYS A O 1
ATOM 775 N N . LEU A 1 93 ? 1.129 -5.860 -10.672 1.00 90.19 93 LEU A N 1
ATOM 776 C CA . LEU A 1 93 ? -0.169 -6.448 -10.306 1.00 90.19 93 LEU A CA 1
ATOM 777 C C . LEU A 1 93 ? -0.212 -7.059 -8.895 1.00 90.19 93 LEU A C 1
ATOM 779 O O . LEU A 1 93 ? -1.296 -7.224 -8.338 1.00 90.19 93 LEU A O 1
ATOM 783 N N . LEU A 1 94 ? 0.938 -7.345 -8.274 1.00 92.94 94 LEU A N 1
ATOM 784 C CA . LEU A 1 94 ? 1.000 -7.868 -6.904 1.00 92.94 94 LEU A CA 1
ATOM 785 C C . LEU A 1 94 ? 0.369 -6.923 -5.868 1.00 92.94 94 LEU A C 1
ATOM 787 O O . LEU A 1 94 ? -0.030 -7.383 -4.799 1.00 92.94 94 LEU A O 1
ATOM 791 N N . ILE A 1 95 ? 0.213 -5.632 -6.183 1.00 90.88 95 ILE A N 1
ATOM 792 C CA . ILE A 1 95 ? -0.481 -4.674 -5.313 1.00 90.88 95 ILE A CA 1
ATOM 793 C C . ILE A 1 95 ? -1.988 -4.951 -5.185 1.00 90.88 95 ILE A C 1
ATOM 795 O O . ILE A 1 95 ? -2.630 -4.471 -4.254 1.00 90.88 95 ILE A O 1
ATOM 799 N N . LEU A 1 96 ? -2.586 -5.722 -6.097 1.00 90.06 96 LEU A N 1
ATOM 800 C CA . LEU A 1 96 ? -4.024 -5.993 -6.055 1.00 90.06 96 LEU A CA 1
ATOM 801 C C . LEU A 1 96 ? -4.418 -6.751 -4.783 1.00 90.06 96 LEU A C 1
ATOM 803 O O . LEU A 1 96 ? -5.458 -6.463 -4.198 1.00 90.06 96 LEU A O 1
ATOM 807 N N . PHE A 1 97 ? -3.564 -7.656 -4.299 1.00 90.75 97 PHE A N 1
ATOM 808 C CA . PHE A 1 97 ? -3.797 -8.390 -3.053 1.00 90.75 97 PHE A CA 1
ATOM 809 C C . PHE A 1 97 ? -3.969 -7.465 -1.835 1.00 90.75 97 PHE A C 1
ATOM 811 O O . PHE A 1 97 ? -5.017 -7.530 -1.186 1.00 90.75 97 PHE A O 1
ATOM 818 N N . PRO A 1 98 ? -3.013 -6.570 -1.513 1.00 91.62 98 PRO A N 1
ATOM 819 C CA . PRO A 1 98 ? -3.188 -5.635 -0.412 1.00 91.62 98 PRO A CA 1
ATOM 820 C C . PRO A 1 98 ? -4.317 -4.627 -0.643 1.00 91.62 98 PRO A C 1
ATOM 822 O O . PRO A 1 98 ? -4.939 -4.226 0.335 1.00 91.62 98 PRO A O 1
ATOM 825 N N . LEU A 1 99 ? -4.648 -4.255 -1.883 1.00 90.19 99 LEU A N 1
ATOM 826 C CA . LEU A 1 99 ? -5.811 -3.395 -2.145 1.00 90.19 99 LEU A CA 1
ATOM 827 C C . LEU A 1 99 ? -7.140 -4.100 -1.835 1.00 90.19 99 LEU A C 1
ATOM 829 O O . LEU A 1 99 ? -8.009 -3.521 -1.185 1.00 90.19 99 LEU A O 1
ATOM 833 N N . LEU A 1 100 ? -7.295 -5.367 -2.228 1.00 89.75 100 LEU A N 1
ATOM 834 C CA . LEU A 1 100 ? -8.469 -6.169 -1.862 1.00 89.75 100 LEU A CA 1
ATOM 835 C C . LEU A 1 100 ? -8.578 -6.335 -0.341 1.00 89.75 100 LEU A C 1
ATOM 837 O O . LEU A 1 100 ? -9.674 -6.269 0.219 1.00 89.75 100 LEU A O 1
ATOM 841 N N . LEU A 1 101 ? -7.439 -6.489 0.339 1.00 88.44 101 LEU A N 1
ATOM 842 C CA . LEU A 1 101 ? -7.382 -6.518 1.797 1.00 88.44 101 LEU A CA 1
ATOM 843 C C . LEU A 1 101 ? -7.859 -5.199 2.418 1.00 88.44 101 LEU A C 1
ATOM 845 O O . LEU A 1 101 ? -8.652 -5.227 3.359 1.00 88.44 101 LEU A O 1
ATOM 849 N N . SER A 1 102 ? -7.415 -4.061 1.875 1.00 87.62 102 SER A N 1
ATOM 850 C CA . SER A 1 102 ? -7.860 -2.728 2.293 1.00 87.62 102 SER A CA 1
ATOM 851 C C . SER A 1 102 ? -9.378 -2.590 2.179 1.00 87.62 102 SER A C 1
ATOM 853 O O . SER A 1 102 ? -10.033 -2.191 3.141 1.00 87.62 102 SER A O 1
ATOM 855 N N . LEU A 1 103 ? -9.954 -2.995 1.041 1.00 86.56 103 LEU A N 1
ATOM 856 C CA . LEU A 1 103 ? -11.402 -2.971 0.818 1.00 86.56 103 LEU A CA 1
ATOM 857 C C . LEU A 1 103 ? -12.144 -3.834 1.843 1.00 86.56 103 LEU A C 1
ATOM 859 O O . LEU A 1 103 ? -13.090 -3.374 2.483 1.00 86.56 103 LEU A O 1
ATOM 863 N N . TYR A 1 104 ? -11.686 -5.068 2.062 1.00 86.88 104 TYR A N 1
ATOM 864 C CA . TYR A 1 104 ? -12.264 -5.950 3.074 1.00 86.88 104 TYR A CA 1
ATOM 865 C C . TYR A 1 104 ? -12.214 -5.334 4.483 1.00 86.88 104 TYR A C 1
ATOM 867 O O . TYR A 1 104 ? -13.196 -5.393 5.230 1.00 86.88 104 TYR A O 1
ATOM 875 N N . GLN A 1 105 ? -11.086 -4.723 4.856 1.00 84.00 105 GLN A N 1
ATOM 876 C CA . GLN A 1 105 ? -10.929 -4.059 6.148 1.00 84.00 105 GLN A CA 1
ATOM 877 C C . GLN A 1 105 ? -11.874 -2.860 6.295 1.00 84.00 105 GLN A C 1
ATOM 879 O O . GLN A 1 105 ? -12.494 -2.722 7.349 1.00 84.00 105 GLN A O 1
ATOM 884 N N . MET A 1 106 ? -12.069 -2.055 5.245 1.00 82.62 106 MET A N 1
ATOM 885 C CA . MET A 1 106 ? -13.044 -0.957 5.247 1.00 82.62 106 MET A CA 1
ATOM 886 C C . MET A 1 106 ? -14.467 -1.449 5.546 1.00 82.62 106 MET A C 1
ATOM 888 O O . MET A 1 106 ? -15.130 -0.897 6.424 1.00 82.62 106 MET A O 1
ATOM 892 N N . PHE A 1 107 ? -14.926 -2.527 4.898 1.00 82.19 107 PHE A N 1
ATOM 893 C CA . PHE A 1 107 ? -16.251 -3.098 5.178 1.00 82.19 107 PHE A CA 1
ATOM 894 C C . PHE A 1 107 ? -16.385 -3.598 6.621 1.00 82.19 107 PHE A C 1
ATOM 896 O O . PHE A 1 107 ? -17.430 -3.413 7.252 1.00 82.19 107 PHE A O 1
ATOM 903 N N . LYS A 1 108 ? -15.324 -4.194 7.180 1.00 78.69 108 LYS A N 1
ATOM 904 C CA . LYS A 1 108 ? -15.305 -4.597 8.593 1.00 78.69 108 LYS A CA 1
ATOM 905 C C . LYS A 1 108 ? -15.391 -3.397 9.534 1.00 78.69 108 LYS A C 1
ATOM 907 O O . LYS A 1 108 ? -16.161 -3.454 10.488 1.00 78.69 108 LYS A O 1
ATOM 912 N N . ILE A 1 109 ? -14.656 -2.319 9.264 1.00 74.62 109 ILE A N 1
ATOM 913 C CA . ILE A 1 109 ? -14.678 -1.092 10.076 1.00 74.62 109 ILE A CA 1
ATOM 914 C C . ILE A 1 109 ? -16.085 -0.487 10.117 1.00 74.62 109 ILE A C 1
ATOM 916 O O . ILE A 1 109 ? -16.576 -0.163 11.195 1.00 74.62 109 ILE A O 1
ATOM 920 N N . VAL A 1 110 ? -16.766 -0.399 8.969 1.00 68.25 110 VAL A N 1
ATOM 921 C CA . VAL A 1 110 ? -18.148 0.112 8.896 1.00 68.25 110 VAL A CA 1
ATOM 922 C C . VAL A 1 110 ? -19.110 -0.739 9.732 1.00 68.25 110 VAL A C 1
ATOM 924 O O . VAL A 1 110 ? -20.030 -0.199 10.343 1.00 68.25 110 VAL A O 1
ATOM 927 N N . LYS A 1 111 ? -18.887 -2.057 9.816 1.00 61.88 111 LYS A N 1
ATOM 928 C CA . LYS A 1 111 ? -19.683 -2.950 10.671 1.00 61.88 111 LYS A CA 1
ATOM 929 C C . LYS A 1 111 ? -19.401 -2.759 12.169 1.00 61.88 111 LYS A C 1
ATOM 931 O O . LYS A 1 111 ? -20.332 -2.882 12.947 1.00 61.88 111 LYS A O 1
ATOM 936 N N . PHE A 1 112 ? -18.158 -2.464 12.560 1.00 55.84 112 PHE A N 1
ATOM 937 C CA . PHE A 1 112 ? -17.768 -2.188 13.956 1.00 55.84 112 PHE A CA 1
ATOM 938 C C . PHE A 1 112 ? -18.189 -0.795 14.454 1.00 55.84 112 PHE A C 1
ATOM 940 O O . PHE A 1 112 ? -18.239 -0.569 15.658 1.00 55.84 112 PHE A O 1
ATOM 947 N N . GLY A 1 113 ? -18.427 0.157 13.545 1.00 52.03 113 GLY A N 1
ATOM 948 C CA . GLY A 1 113 ? -18.875 1.513 13.880 1.00 52.03 113 GLY A CA 1
ATOM 949 C C . GLY A 1 113 ? -20.386 1.663 14.107 1.00 52.03 113 GLY A C 1
ATOM 950 O O . GLY A 1 113 ? -20.809 2.755 14.488 1.00 52.03 113 GLY A O 1
ATOM 951 N N . LYS A 1 114 ? -21.175 0.610 13.852 1.00 45.19 114 LYS A N 1
ATOM 952 C CA . LYS A 1 114 ? -22.586 0.488 14.252 1.00 45.19 114 LYS A CA 1
ATOM 953 C C . LYS A 1 114 ? -22.675 -0.190 15.611 1.00 45.19 114 LYS A C 1
ATOM 955 O O . LYS A 1 114 ? -23.530 0.253 16.403 1.00 45.19 114 LYS A O 1
#

Sequence (114 aa):
MINLLNNKTKVIILLILYLLGALGISLIYIFDFENNIIVYSIFFAIVVVINKLSSEIIENKNKHFILFSLIPFLTYLLFLIIYKQDYFVRYKLLILFPLLLSLYQMFKIVKFGK

Organism: NCBI:txid2022802